Protein AF-A0A7C5FHV8-F1 (afdb_monomer)

Structure (mmCIF, N/CA/C/O backbone):
data_AF-A0A7C5FHV8-F1
#
_entry.id   AF-A0A7C5FHV8-F1
#
loop_
_atom_site.group_PDB
_atom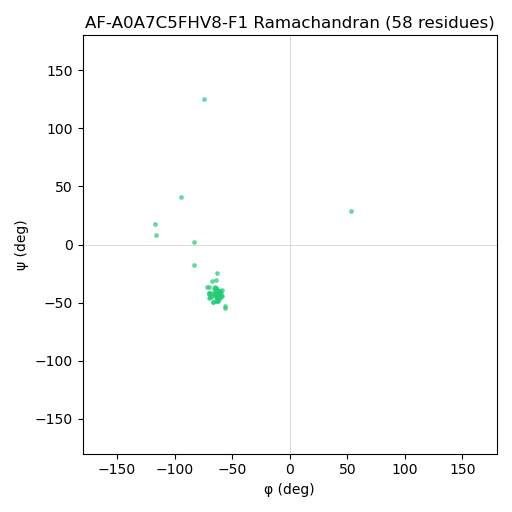_site.id
_atom_site.type_symbol
_atom_site.label_atom_id
_atom_site.label_alt_id
_atom_site.label_comp_id
_atom_site.label_asym_id
_atom_site.label_entity_id
_atom_site.label_seq_id
_atom_site.pdbx_PDB_ins_code
_atom_site.Cartn_x
_atom_site.Cartn_y
_atom_site.Cartn_z
_atom_site.occupancy
_atom_site.B_iso_or_equiv
_atom_site.auth_seq_id
_atom_site.auth_comp_id
_atom_site.auth_asym_id
_atom_site.auth_atom_id
_atom_site.pdbx_PDB_model_num
ATOM 1 N N . MET A 1 1 ? -7.167 1.978 13.365 1.00 67.75 1 MET A N 1
ATOM 2 C CA . MET A 1 1 ? -7.764 2.411 12.079 1.00 67.75 1 MET A CA 1
ATOM 3 C C . MET A 1 1 ? -6.744 3.028 11.118 1.00 67.75 1 MET A C 1
ATOM 5 O O . MET A 1 1 ? -6.509 2.434 10.076 1.00 67.75 1 MET A O 1
ATOM 9 N N . TYR A 1 2 ? -6.108 4.162 11.449 1.00 78.75 2 TYR A N 1
ATOM 10 C CA . TYR A 1 2 ? -5.241 4.897 10.505 1.00 78.75 2 TYR A CA 1
ATOM 11 C C . TYR A 1 2 ? -4.057 4.092 9.949 1.00 78.75 2 TYR A C 1
ATOM 13 O O . TYR A 1 2 ? -3.787 4.169 8.758 1.00 78.75 2 TYR A O 1
ATOM 21 N N . ILE A 1 3 ? -3.404 3.267 10.775 1.00 83.62 3 ILE A N 1
ATOM 22 C CA . ILE A 1 3 ? -2.258 2.437 10.358 1.00 83.62 3 ILE A CA 1
ATOM 23 C C . ILE A 1 3 ? -2.651 1.420 9.274 1.00 83.62 3 ILE A C 1
ATOM 25 O O . ILE A 1 3 ? -1.977 1.327 8.254 1.00 83.62 3 ILE A O 1
ATOM 29 N N . CYS A 1 4 ? -3.769 0.708 9.446 1.00 86.19 4 CYS A N 1
ATOM 30 C CA . CYS A 1 4 ? -4.237 -0.291 8.478 1.00 86.19 4 CYS A CA 1
ATOM 31 C C . CYS A 1 4 ? -4.625 0.348 7.134 1.00 86.19 4 CYS A C 1
ATOM 33 O O . CYS A 1 4 ? -4.290 -0.181 6.076 1.00 86.19 4 CYS A O 1
ATOM 35 N N . ALA A 1 5 ? -5.266 1.521 7.173 1.00 85.31 5 ALA A N 1
ATOM 36 C CA . ALA A 1 5 ? -5.584 2.288 5.971 1.00 85.31 5 ALA A CA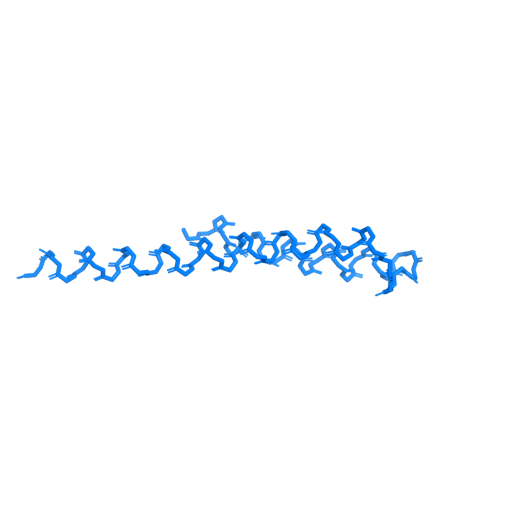 1
ATOM 37 C C . ALA A 1 5 ? -4.316 2.793 5.257 1.00 85.31 5 ALA A C 1
ATOM 39 O O . ALA A 1 5 ? -4.237 2.759 4.031 1.00 85.31 5 ALA A O 1
ATOM 40 N N . PHE A 1 6 ? -3.293 3.200 6.014 1.00 89.69 6 PHE A N 1
ATOM 41 C CA . PHE A 1 6 ? -2.012 3.631 5.455 1.00 89.69 6 PHE A CA 1
ATOM 42 C C . PHE A 1 6 ? -1.280 2.489 4.737 1.00 89.69 6 PHE A C 1
ATOM 44 O O . PHE A 1 6 ? -0.691 2.710 3.683 1.00 89.69 6 PHE A O 1
ATOM 51 N N . MET A 1 7 ? -1.368 1.257 5.255 1.00 89.50 7 MET A N 1
ATOM 52 C CA . MET A 1 7 ? -0.797 0.068 4.605 1.00 89.50 7 MET A CA 1
ATOM 53 C C . MET A 1 7 ? -1.452 -0.232 3.250 1.00 89.50 7 MET A C 1
ATOM 55 O O . MET A 1 7 ? -0.746 -0.591 2.310 1.00 89.50 7 MET A O 1
ATOM 59 N N . LEU A 1 8 ? -2.768 -0.022 3.114 1.00 91.12 8 LEU A N 1
ATOM 60 C CA . LEU A 1 8 ? -3.464 -0.152 1.826 1.00 91.12 8 LEU A CA 1
ATOM 61 C C . LEU A 1 8 ? -2.954 0.867 0.802 1.00 91.12 8 LEU A C 1
ATOM 63 O O . LEU A 1 8 ? -2.643 0.508 -0.334 1.00 91.12 8 LEU A O 1
ATOM 67 N N . ILE A 1 9 ? -2.836 2.131 1.218 1.00 92.94 9 ILE A N 1
ATOM 68 C CA . ILE A 1 9 ? -2.351 3.216 0.358 1.00 92.94 9 ILE A CA 1
ATOM 69 C C . ILE A 1 9 ? -0.896 2.960 -0.047 1.00 92.94 9 ILE A C 1
ATOM 71 O O . ILE A 1 9 ? -0.565 3.094 -1.221 1.00 92.94 9 ILE A O 1
ATOM 75 N N . LEU A 1 10 ? -0.043 2.537 0.890 1.00 93.12 10 LEU A N 1
ATOM 76 C CA . LEU A 1 10 ? 1.345 2.166 0.611 1.00 93.12 10 LEU A CA 1
ATOM 77 C C . LEU A 1 10 ? 1.451 0.979 -0.348 1.00 93.12 10 LEU A C 1
ATOM 79 O O . LEU A 1 10 ? 2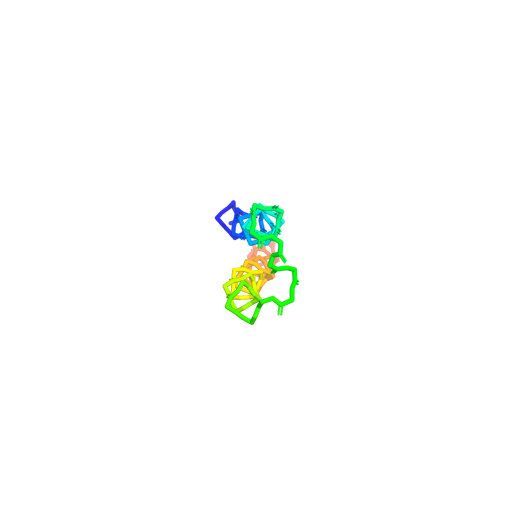.277 1.023 -1.252 1.00 93.12 10 LEU A O 1
ATOM 83 N N . GLY A 1 11 ? 0.619 -0.054 -0.192 1.00 91.69 11 GLY A N 1
ATOM 84 C CA . GLY A 1 11 ? 0.607 -1.211 -1.091 1.00 91.69 11 GLY A CA 1
ATOM 85 C C . GLY A 1 11 ? 0.279 -0.830 -2.537 1.00 91.69 11 GLY A C 1
ATOM 86 O O . GLY A 1 11 ? 0.972 -1.268 -3.460 1.00 91.69 11 GLY A O 1
ATOM 87 N N . LEU A 1 12 ? -0.721 0.040 -2.732 1.00 93.00 12 LEU A N 1
ATOM 88 C CA . LEU A 1 12 ? -1.043 0.599 -4.048 1.00 93.00 12 LEU A CA 1
ATOM 89 C C . LEU A 1 12 ? 0.066 1.521 -4.568 1.00 93.00 12 LEU A C 1
ATOM 91 O O . LEU A 1 12 ? 0.505 1.367 -5.705 1.00 93.00 12 LEU A O 1
ATOM 95 N N . ALA A 1 13 ? 0.530 2.471 -3.756 1.00 94.62 13 ALA A N 1
ATOM 96 C CA . ALA A 1 13 ? 1.552 3.433 -4.164 1.00 94.62 13 ALA A CA 1
ATOM 97 C C . ALA A 1 13 ? 2.862 2.736 -4.556 1.00 94.62 13 ALA A C 1
ATOM 99 O O . ALA A 1 13 ? 3.470 3.100 -5.560 1.00 94.62 13 ALA A O 1
ATOM 100 N N . PHE A 1 14 ? 3.257 1.697 -3.816 1.00 94.12 14 PHE A N 1
ATOM 101 C CA . PHE A 1 14 ? 4.399 0.853 -4.150 1.00 94.12 14 PHE A CA 1
ATOM 102 C C . PHE A 1 14 ? 4.189 0.128 -5.481 1.00 94.12 14 PHE A C 1
ATOM 104 O O . PHE A 1 14 ? 5.060 0.201 -6.342 1.00 94.12 14 PHE A O 1
ATOM 111 N N . TYR A 1 15 ? 3.026 -0.506 -5.684 1.00 93.44 15 TYR A N 1
ATOM 112 C CA . TYR A 1 15 ? 2.725 -1.217 -6.928 1.00 93.44 15 TYR A CA 1
ATOM 113 C C . TYR A 1 15 ? 2.861 -0.305 -8.151 1.00 93.44 15 TYR A C 1
ATOM 115 O O . TYR A 1 15 ? 3.616 -0.605 -9.075 1.00 93.44 15 TYR A O 1
ATOM 123 N N . PHE A 1 16 ? 2.153 0.827 -8.142 1.00 94.50 16 PHE A N 1
ATOM 124 C CA . PHE A 1 16 ? 2.136 1.752 -9.272 1.00 94.50 16 PHE A CA 1
ATOM 125 C C . PHE A 1 16 ? 3.471 2.477 -9.439 1.00 94.50 16 PHE A C 1
ATOM 127 O O . PHE A 1 16 ? 3.953 2.598 -10.562 1.00 94.50 16 PHE A O 1
ATOM 134 N N . GLY A 1 17 ? 4.092 2.921 -8.344 1.00 94.94 17 GLY A N 1
ATOM 135 C CA . GLY A 1 17 ? 5.378 3.615 -8.380 1.00 94.94 17 GLY A CA 1
ATOM 136 C C . GLY A 1 17 ? 6.499 2.730 -8.920 1.00 94.94 17 GLY A C 1
ATOM 137 O O . GLY A 1 17 ? 7.225 3.138 -9.824 1.00 94.94 17 GLY A O 1
ATOM 138 N N . TRP A 1 18 ? 6.604 1.495 -8.424 1.00 93.38 18 TRP A N 1
ATOM 139 C CA . TRP A 1 18 ? 7.633 0.556 -8.865 1.00 93.38 18 TRP A CA 1
ATOM 140 C C . TRP A 1 18 ? 7.386 0.058 -10.291 1.00 93.38 18 TRP A C 1
ATOM 142 O O . TRP A 1 18 ? 8.311 0.021 -11.105 1.00 93.38 18 TRP A O 1
ATOM 152 N N . SER A 1 19 ? 6.132 -0.263 -10.626 1.00 92.25 19 SER A N 1
ATOM 153 C CA . SER A 1 19 ? 5.770 -0.704 -11.978 1.00 92.25 19 SER A CA 1
ATOM 154 C C . SER A 1 19 ? 6.014 0.388 -13.019 1.00 92.25 19 SER A C 1
ATOM 156 O O . SER A 1 19 ? 6.505 0.084 -14.103 1.00 92.25 19 SER A O 1
ATOM 158 N N . ALA A 1 20 ? 5.738 1.656 -12.695 1.00 93.75 20 ALA A N 1
ATOM 159 C CA . ALA A 1 20 ? 6.003 2.782 -13.588 1.00 93.75 20 ALA A CA 1
ATOM 160 C C . ALA A 1 20 ? 7.505 3.072 -13.746 1.00 93.75 20 ALA A C 1
ATOM 162 O O . ALA A 1 20 ? 7.955 3.326 -14.860 1.00 93.75 20 ALA A O 1
ATOM 163 N N . ALA A 1 21 ? 8.284 3.012 -12.660 1.00 95.69 21 ALA A N 1
ATOM 164 C CA . ALA A 1 21 ? 9.717 3.309 -12.694 1.00 95.69 21 ALA A CA 1
ATOM 165 C C . ALA A 1 21 ? 10.538 2.246 -13.441 1.00 95.69 21 ALA A C 1
ATOM 167 O O . ALA A 1 21 ? 11.488 2.586 -14.142 1.00 95.69 21 ALA A O 1
ATOM 168 N N . TYR A 1 22 ? 10.167 0.969 -13.307 1.00 93.81 22 TYR A N 1
ATOM 169 C CA . TYR A 1 22 ? 10.949 -0.155 -13.836 1.00 93.81 22 TYR A CA 1
ATOM 170 C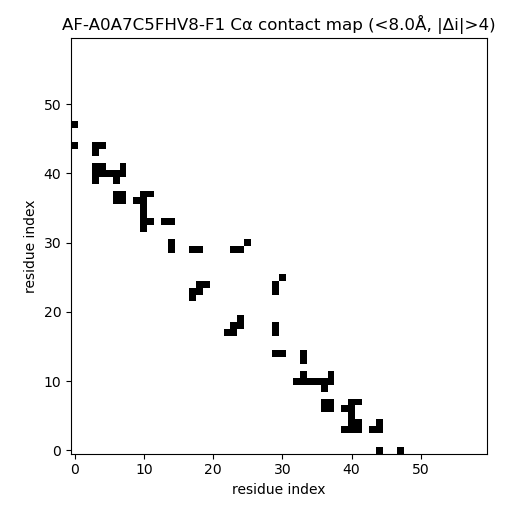 C . TYR A 1 22 ? 10.232 -0.955 -14.932 1.00 93.81 22 TYR A C 1
ATOM 172 O O . TYR A 1 22 ? 10.716 -2.009 -15.332 1.00 93.81 22 TYR A O 1
ATOM 180 N N . SER A 1 23 ? 9.076 -0.487 -15.422 1.00 90.25 23 SER A N 1
ATOM 181 C CA . SER A 1 23 ? 8.215 -1.226 -16.363 1.00 90.25 23 SER A CA 1
ATOM 182 C C . SER A 1 23 ? 7.855 -2.643 -15.875 1.00 90.25 23 SER A C 1
ATOM 184 O O . SER A 1 23 ? 7.613 -3.553 -16.669 1.00 90.25 23 SER A O 1
ATOM 186 N N . ALA A 1 24 ? 7.806 -2.827 -14.555 1.00 89.62 24 ALA A N 1
ATOM 187 C CA . ALA A 1 24 ? 7.729 -4.113 -13.863 1.00 89.62 24 ALA A CA 1
ATOM 188 C C . ALA A 1 24 ? 6.281 -4.526 -13.531 1.00 89.62 24 ALA A C 1
ATOM 190 O O . ALA A 1 24 ? 5.994 -5.035 -12.451 1.00 89.62 24 ALA A O 1
ATOM 191 N N . TRP A 1 25 ? 5.352 -4.292 -14.460 1.00 87.69 25 TRP A N 1
ATOM 192 C CA . TRP A 1 25 ? 3.909 -4.477 -14.250 1.00 87.69 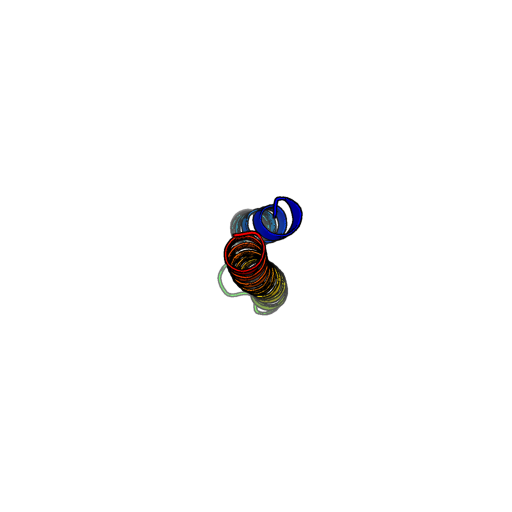25 TRP A CA 1
ATOM 193 C C . TRP A 1 25 ? 3.489 -5.917 -13.951 1.00 87.69 25 TRP A C 1
ATOM 195 O O . TRP A 1 25 ? 2.441 -6.119 -13.350 1.00 87.69 25 TRP A O 1
ATOM 205 N N . THR A 1 26 ? 4.277 -6.902 -14.384 1.00 91.38 26 THR A N 1
ATOM 206 C CA . THR A 1 26 ? 4.020 -8.341 -14.200 1.00 91.38 26 THR A CA 1
ATOM 207 C C . THR A 1 26 ? 5.096 -9.022 -13.357 1.00 91.38 26 THR A C 1
ATOM 209 O O . THR A 1 26 ? 5.251 -10.242 -13.414 1.00 91.38 26 THR A O 1
ATOM 212 N N . ASP A 1 27 ? 5.883 -8.242 -12.617 1.00 93.69 27 ASP A N 1
ATOM 213 C CA . ASP A 1 27 ? 6.959 -8.776 -11.795 1.00 93.69 27 ASP A CA 1
ATOM 214 C C . ASP A 1 27 ? 6.402 -9.461 -10.538 1.00 93.69 27 ASP A C 1
ATOM 216 O O . ASP A 1 27 ? 5.655 -8.876 -9.748 1.00 93.69 27 ASP A O 1
ATOM 220 N N . MET A 1 28 ? 6.782 -10.727 -10.347 1.00 92.00 28 MET A N 1
ATOM 221 C CA . MET A 1 28 ? 6.315 -11.537 -9.218 1.00 92.00 28 MET A CA 1
ATOM 222 C C . MET A 1 28 ? 6.773 -10.979 -7.865 1.00 92.00 28 MET A C 1
ATOM 224 O O . MET A 1 28 ? 6.051 -11.126 -6.878 1.00 92.00 28 MET A O 1
ATOM 228 N N . GLY A 1 29 ? 7.935 -10.323 -7.802 1.00 92.69 29 GLY A N 1
ATOM 229 C CA . GLY A 1 29 ? 8.439 -9.686 -6.588 1.00 92.69 29 GLY A CA 1
ATOM 230 C C . GLY A 1 29 ? 7.608 -8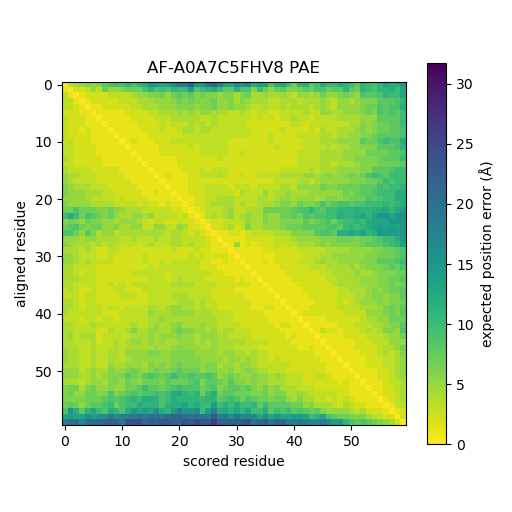.465 -6.200 1.00 92.69 29 GLY A C 1
ATOM 231 O O . GLY A 1 29 ? 7.204 -8.337 -5.042 1.00 92.69 29 GLY A O 1
ATOM 232 N N . VAL A 1 30 ? 7.276 -7.612 -7.173 1.00 92.69 30 VAL A N 1
ATOM 233 C CA . VAL A 1 30 ? 6.394 -6.453 -6.954 1.00 92.69 30 VAL A CA 1
ATOM 234 C C . VAL A 1 30 ? 5.019 -6.916 -6.470 1.00 92.69 30 VAL A C 1
ATOM 236 O O . VAL A 1 30 ? 4.516 -6.407 -5.467 1.00 92.69 30 VAL A O 1
ATOM 239 N N . TYR A 1 31 ? 4.442 -7.941 -7.105 1.00 93.50 31 TYR A N 1
ATOM 240 C CA . TYR A 1 31 ? 3.173 -8.517 -6.661 1.00 93.50 31 TYR A CA 1
ATOM 241 C C . TYR A 1 31 ? 3.232 -9.088 -5.247 1.00 93.50 31 TYR A C 1
ATOM 243 O O . TYR A 1 31 ? 2.313 -8.833 -4.472 1.00 93.50 31 TYR A O 1
ATOM 251 N N . ALA A 1 32 ? 4.290 -9.819 -4.883 1.00 94.62 32 ALA A N 1
ATOM 252 C CA . ALA A 1 32 ? 4.421 -10.406 -3.551 1.00 94.62 32 ALA A CA 1
ATOM 253 C C . ALA A 1 32 ? 4.377 -9.336 -2.446 1.00 94.62 32 ALA A C 1
ATOM 255 O O . ALA A 1 32 ? 3.656 -9.489 -1.457 1.00 94.62 32 ALA A O 1
ATOM 256 N N . VAL A 1 33 ? 5.094 -8.226 -2.638 1.00 92.88 33 VAL A N 1
ATOM 257 C CA . VAL A 1 33 ? 5.126 -7.113 -1.677 1.00 92.88 33 VAL A CA 1
ATOM 258 C C . VAL A 1 33 ? 3.787 -6.371 -1.645 1.00 92.88 33 VAL A C 1
ATOM 260 O O . VAL A 1 33 ? 3.244 -6.120 -0.565 1.00 92.88 33 VAL A O 1
ATOM 263 N N . SER A 1 34 ? 3.211 -6.061 -2.810 1.00 93.50 34 SER A N 1
ATOM 264 C CA . SER A 1 34 ? 1.927 -5.359 -2.910 1.00 93.50 34 SER A CA 1
ATOM 265 C C . SER A 1 34 ? 0.772 -6.155 -2.303 1.00 93.50 34 SER A C 1
ATOM 267 O O . SER A 1 34 ? -0.009 -5.597 -1.533 1.00 93.50 34 SER A O 1
ATOM 269 N N . ILE A 1 35 ? 0.674 -7.457 -2.589 1.00 93.88 35 ILE A N 1
ATOM 270 C CA . ILE A 1 35 ? -0.368 -8.331 -2.034 1.00 93.88 35 ILE A CA 1
ATOM 271 C C . ILE A 1 35 ? -0.236 -8.456 -0.521 1.00 93.88 35 ILE A C 1
ATOM 273 O O . ILE A 1 35 ? -1.248 -8.365 0.167 1.00 93.88 35 ILE A O 1
ATOM 277 N N . MET A 1 36 ? 0.978 -8.607 0.017 1.00 94.50 36 MET A N 1
ATOM 278 C CA . MET A 1 36 ? 1.188 -8.636 1.469 1.00 94.50 36 MET A CA 1
ATOM 279 C C . MET A 1 36 ? 0.636 -7.364 2.125 1.00 94.50 36 MET A C 1
ATOM 281 O O . MET A 1 36 ? -0.195 -7.443 3.030 1.00 94.50 36 MET A O 1
ATOM 285 N N . LEU A 1 37 ? 1.036 -6.186 1.635 1.00 91.38 37 LEU A N 1
ATOM 286 C CA . LEU A 1 37 ? 0.593 -4.896 2.177 1.00 91.38 37 LEU A CA 1
ATOM 287 C C . LEU A 1 37 ? -0.925 -4.707 2.077 1.00 91.38 37 LEU A C 1
ATOM 289 O O . LEU A 1 37 ? -1.559 -4.269 3.040 1.00 91.38 37 LEU A O 1
ATOM 293 N N . ILE A 1 38 ? -1.514 -5.076 0.938 1.00 93.00 38 ILE A N 1
ATOM 294 C CA . ILE A 1 38 ? -2.954 -4.951 0.713 1.00 93.00 38 ILE A CA 1
ATOM 295 C C . ILE A 1 38 ? -3.734 -5.925 1.604 1.00 93.00 38 ILE A C 1
ATOM 297 O O . ILE A 1 38 ? -4.697 -5.515 2.250 1.00 93.00 38 ILE A O 1
ATOM 301 N N . CYS A 1 39 ? -3.312 -7.187 1.705 1.00 93.50 39 CYS A N 1
ATOM 302 C CA . CYS A 1 39 ? -3.971 -8.192 2.537 1.00 93.50 39 CYS A CA 1
ATOM 303 C C . CYS A 1 39 ? -3.926 -7.818 4.020 1.00 93.50 39 CYS A C 1
ATOM 305 O O . CYS A 1 39 ? -4.968 -7.811 4.673 1.00 93.50 39 CYS A O 1
ATOM 307 N N . PHE A 1 40 ? -2.757 -7.449 4.553 1.00 91.50 40 PHE A N 1
ATOM 308 C CA . PHE A 1 40 ? -2.647 -7.025 5.952 1.00 91.50 40 PHE A CA 1
ATOM 309 C C . PHE A 1 40 ? -3.440 -5.743 6.230 1.00 91.50 40 PHE A C 1
ATOM 311 O O . PHE A 1 40 ? -4.118 -5.651 7.256 1.00 91.50 40 PHE A O 1
ATOM 318 N N . GLY A 1 41 ? -3.417 -4.776 5.309 1.00 90.69 41 GLY A N 1
ATOM 319 C CA . GLY A 1 41 ? -4.212 -3.556 5.419 1.00 90.69 41 GLY A CA 1
ATOM 320 C C . GLY A 1 41 ? -5.717 -3.834 5.422 1.00 90.69 41 GLY A C 1
ATOM 321 O O . GLY A 1 41 ? -6.435 -3.355 6.302 1.00 90.69 41 GLY A O 1
ATOM 322 N N . ALA A 1 42 ? -6.205 -4.654 4.488 1.00 91.81 42 ALA A N 1
ATOM 323 C CA . ALA A 1 42 ? -7.622 -4.987 4.361 1.00 91.81 42 ALA A CA 1
ATOM 324 C C . ALA A 1 42 ? -8.116 -5.799 5.562 1.00 91.81 42 ALA A C 1
ATOM 326 O O . ALA A 1 42 ? -9.106 -5.431 6.197 1.00 91.81 42 ALA A O 1
ATOM 327 N N . PHE A 1 43 ? -7.388 -6.859 5.919 1.00 93.12 43 PHE A N 1
ATOM 328 C CA . PHE A 1 43 ? -7.760 -7.741 7.019 1.00 93.12 43 PHE A CA 1
ATOM 329 C C . PHE A 1 43 ? -7.698 -7.013 8.365 1.00 93.12 43 PHE A C 1
ATOM 331 O O . PHE A 1 43 ? -8.628 -7.104 9.162 1.00 93.12 43 PHE A O 1
ATOM 338 N N . GLY A 1 44 ? -6.656 -6.208 8.595 1.00 90.31 44 GLY A N 1
ATOM 339 C CA . GLY A 1 44 ? -6.544 -5.386 9.800 1.00 90.31 44 GLY A CA 1
ATOM 340 C C . GLY A 1 44 ? -7.679 -4.368 9.928 1.00 90.31 44 GLY A C 1
ATOM 341 O O . GLY A 1 44 ? -8.234 -4.194 11.013 1.00 90.31 44 GLY A O 1
ATOM 342 N N . THR A 1 45 ? -8.077 -3.732 8.821 1.00 90.00 45 THR A N 1
ATOM 343 C CA . THR A 1 45 ? -9.194 -2.773 8.822 1.00 90.00 45 THR A CA 1
ATOM 344 C C . THR A 1 45 ? -10.528 -3.468 9.101 1.00 90.00 45 THR A C 1
ATOM 346 O O . THR A 1 45 ? -11.323 -2.965 9.895 1.00 90.00 45 THR A O 1
ATOM 349 N N . TRP A 1 46 ? -10.756 -4.641 8.504 1.00 92.19 46 TRP A N 1
ATOM 350 C CA . TRP A 1 46 ? -11.968 -5.433 8.711 1.00 92.19 46 TRP A CA 1
ATOM 351 C C . TRP A 1 46 ? -12.104 -5.922 10.157 1.00 92.19 46 TRP A C 1
ATOM 353 O O . TRP A 1 46 ? -13.138 -5.700 10.787 1.00 92.19 46 TRP A O 1
ATOM 363 N N . THR A 1 47 ? -11.046 -6.506 10.723 1.00 92.75 47 THR A N 1
ATOM 364 C CA . THR A 1 47 ? -11.034 -6.951 12.123 1.00 92.75 47 THR A CA 1
ATOM 365 C C . THR A 1 47 ? -11.280 -5.785 13.078 1.00 92.75 47 THR A C 1
ATOM 367 O O . THR A 1 47 ? -12.112 -5.890 13.975 1.00 92.75 47 THR A O 1
ATOM 370 N N . TYR A 1 48 ? -10.623 -4.641 12.854 1.00 89.12 48 TYR A N 1
ATOM 371 C CA . TYR A 1 48 ? -10.824 -3.449 13.681 1.00 89.12 48 TYR A CA 1
ATOM 372 C C . TYR A 1 48 ? -12.270 -2.936 13.622 1.00 89.12 48 TYR A C 1
ATOM 374 O O . TYR A 1 48 ? -12.828 -2.545 14.645 1.00 89.12 48 TYR A O 1
ATOM 382 N N . TYR A 1 49 ? -12.887 -2.955 12.439 1.00 89.19 49 TYR A N 1
ATOM 383 C CA . TYR A 1 49 ? -14.280 -2.548 12.262 1.00 89.19 49 TYR A CA 1
ATOM 384 C C . TYR A 1 49 ? -15.253 -3.448 13.035 1.00 89.19 49 TYR A C 1
ATOM 386 O O . TYR A 1 49 ? -16.174 -2.945 13.678 1.00 89.19 49 TYR A O 1
ATOM 394 N N . ASN A 1 50 ? -15.036 -4.766 13.013 1.00 91.69 50 ASN A N 1
ATOM 395 C CA . ASN A 1 50 ? -15.878 -5.706 13.755 1.00 91.69 50 ASN A CA 1
ATOM 396 C C . ASN A 1 50 ? -15.749 -5.507 15.273 1.00 91.69 50 ASN A C 1
ATOM 398 O O . ASN A 1 50 ? -16.766 -5.438 15.956 1.00 91.69 50 ASN A O 1
ATOM 402 N N . ILE A 1 51 ? -14.529 -5.306 15.780 1.00 90.75 51 ILE A N 1
ATOM 403 C CA . ILE A 1 51 ? -14.287 -5.050 17.209 1.00 90.75 51 ILE A CA 1
ATOM 404 C C . ILE A 1 51 ? -14.952 -3.740 17.659 1.00 90.75 51 ILE A C 1
ATOM 406 O O . ILE A 1 51 ? -15.602 -3.696 18.701 1.00 90.75 51 ILE A O 1
ATOM 410 N N . ASP A 1 52 ? -14.827 -2.660 16.879 1.00 89.31 52 ASP A N 1
ATOM 411 C CA . ASP A 1 52 ? -15.480 -1.379 17.191 1.00 89.31 52 ASP A CA 1
ATOM 412 C C . ASP A 1 52 ? -17.011 -1.514 17.228 1.00 89.31 52 ASP A C 1
ATOM 414 O O . ASP A 1 52 ? -17.673 -0.969 18.115 1.00 89.31 52 ASP A O 1
ATOM 418 N N . LYS A 1 53 ? -17.573 -2.293 16.298 1.00 91.06 53 LYS A N 1
ATOM 4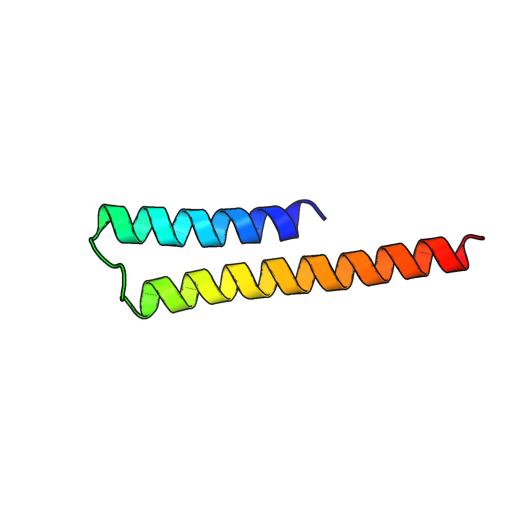19 C CA . LYS A 1 53 ? -19.004 -2.594 16.256 1.00 91.06 53 LYS A CA 1
ATOM 420 C C . LYS A 1 53 ? -19.462 -3.369 17.494 1.00 91.06 53 LYS A C 1
ATOM 422 O O . LYS A 1 53 ? -20.487 -3.014 18.073 1.00 91.06 53 LYS A O 1
ATOM 427 N N . GLU A 1 54 ? -18.718 -4.391 17.911 1.00 92.06 54 GLU A N 1
ATOM 428 C CA . GLU A 1 54 ? -19.026 -5.165 19.120 1.00 92.06 54 GLU A CA 1
ATOM 429 C C . GLU A 1 54 ? -18.913 -4.309 20.385 1.00 92.06 54 GLU A C 1
ATOM 431 O O . GLU A 1 54 ? -19.815 -4.324 21.221 1.00 92.06 54 GLU A O 1
ATOM 436 N N . ASN A 1 55 ? -17.869 -3.489 20.512 1.00 90.62 55 ASN A N 1
ATOM 437 C CA . ASN A 1 55 ? -17.699 -2.598 2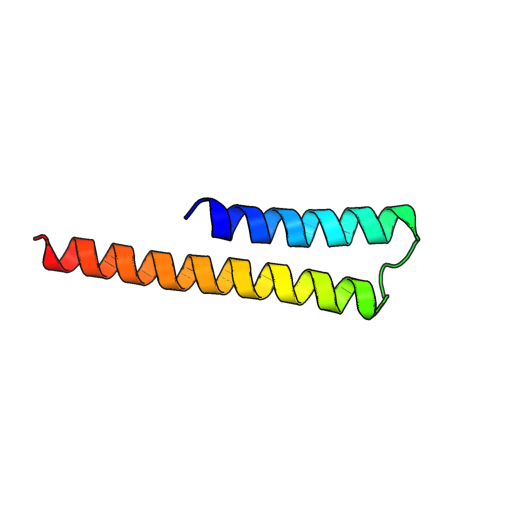1.661 1.00 90.62 55 ASN A CA 1
ATOM 438 C C . ASN A 1 55 ? -18.863 -1.608 21.802 1.00 90.62 55 ASN A C 1
ATOM 440 O O . ASN A 1 55 ? -19.369 -1.395 22.901 1.00 90.62 55 ASN A O 1
ATOM 444 N N . LYS A 1 56 ? -19.337 -1.039 20.688 1.00 89.62 56 LYS A N 1
ATOM 445 C CA . LYS A 1 56 ? -20.497 -0.134 20.680 1.00 89.62 56 LYS A CA 1
ATOM 446 C C . LYS A 1 56 ? -21.810 -0.835 21.020 1.00 89.62 56 LYS A C 1
ATOM 448 O O . LYS A 1 56 ? -22.687 -0.202 21.598 1.00 89.62 56 LYS A O 1
ATOM 453 N N . ALA A 1 57 ? -21.953 -2.111 20.663 1.00 90.75 57 ALA A N 1
ATOM 454 C CA . ALA A 1 57 ? -23.131 -2.904 21.002 1.00 90.75 57 ALA A CA 1
ATOM 455 C C . ALA A 1 57 ? -23.184 -3.261 22.497 1.00 90.75 57 ALA A C 1
ATOM 457 O O . A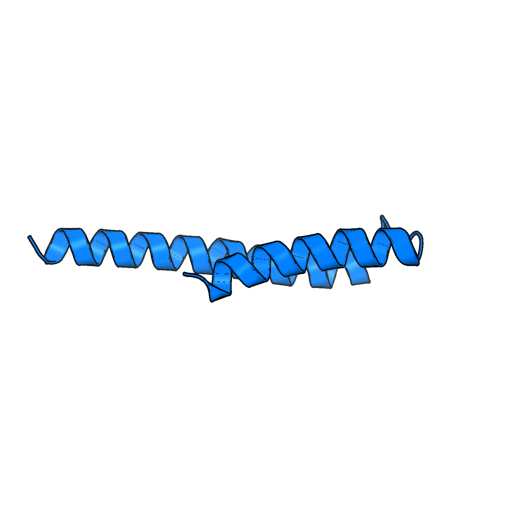LA A 1 57 ? -24.265 -3.256 23.068 1.00 90.75 57 ALA A O 1
ATOM 458 N N . ASN A 1 58 ? -22.032 -3.529 23.124 1.00 86.19 58 ASN A N 1
ATOM 459 C CA . ASN A 1 58 ? -21.935 -3.877 24.548 1.00 86.19 58 ASN A CA 1
ATOM 460 C C . ASN A 1 58 ? -21.926 -2.657 25.491 1.00 86.19 58 ASN A C 1
ATOM 462 O O . ASN A 1 58 ? -22.141 -2.806 26.689 1.00 86.19 58 ASN A O 1
ATOM 466 N N . ALA A 1 59 ? -21.650 -1.456 24.974 1.00 81.50 59 ALA A N 1
ATOM 467 C CA . ALA A 1 59 ? -21.662 -0.209 25.746 1.00 81.50 59 ALA A CA 1
ATOM 468 C C . ALA A 1 59 ? -23.065 0.420 25.897 1.00 81.50 59 ALA A C 1
ATOM 470 O O . ALA A 1 59 ? -23.179 1.517 26.449 1.00 81.50 59 ALA A O 1
ATOM 471 N N . LYS A 1 60 ? -24.110 -0.231 25.374 1.00 59.00 60 LYS A N 1
ATOM 472 C CA . LYS A 1 60 ? -25.504 0.225 25.381 1.00 59.00 60 LYS A CA 1
ATOM 473 C C . LYS A 1 60 ? -26.367 -0.726 26.200 1.00 59.00 60 LYS A C 1
ATOM 475 O O . LYS A 1 60 ? -27.290 -0.214 26.868 1.00 59.00 60 LYS A O 1
#

Solvent-accessible surface area (backbone atoms only — not comparable to full-atom values): 3184 Å² total; per-residue (Å²): 109,70,67,27,54,48,32,34,51,50,16,50,50,49,42,55,53,49,20,68,76,67,72,40,79,82,38,67,66,53,49,54,54,24,49,52,30,34,50,53,11,51,53,48,40,51,54,51,51,52,52,53,52,51,53,60,63,73,74,108

Mean predicted aligned error: 4.66 Å

pLDDT: mean 90.29, std 5.97, range [59.0, 95.69]

Sequence (60 aa):
MYICAFMLILGLAFYFGWSAAYSAWTDMGVYAVSIMLICFGAFGTWTYYNIDKENKANAK

Foldseek 3Di:
DVVLQVLLVVLVCQQVVVCVVPVCNPPPVNVVSSVVSNVSSVVVVVVVVVVVVVVVVVVD

Radius of gyration: 15.43 Å; Cα contacts (8 Å, |Δi|>4): 42; chains: 1; bounding box: 36×16×42 Å

Secondary structure (DSSP, 8-state):
-HHHHHHHHHHHHHHHHHHHHH--TT-HHHHHHHHHHHHHHHHHHHHHHHHHHHHHHHT-